Protein AF-A0AAW1MCI2-F1 (afdb_monomer_lite)

Foldseek 3Di:
DVVVVVVVVVVVVPDDDQCADAQDWDDDQNWIWGQHPSNDIDIDDDPHDPVQQPQADQQDWDDDQPKIWGAHPVSRDIDIDDDDHDD

Radius of gyration: 23.66 Å; chains: 1; bounding box: 31×44×61 Å

Organism: Popillia japonica (NCBI:txid7064)

Secondary structure (DSSP, 8-state):
-HHHHHHHHHHHHSS---SS-TT-EEEETTEEEEE-TTS-EEE----PPPTT---PPTT-EEEETTEEEEE-TTSS-EEE--PPP--

Sequence (87 aa):
MFLTVFLVVVLIQYSSAAECTPGETKRIDCNNCSCTPTGIWACSRRTCPSKRAAKCTPGESYKVDCNTCVCGKDGETSACTLRVCAH

pLDDT: mean 85.36, std 12.58, range [52.72, 98.06]

InterPro domains:
  IPR008037 Pacifastin domain [PF05375] (19-53)
  IPR008037 Pacifastin domain [PF05375] (55-86)
  IPR008037 Pacifastin domain [PS51446] (17-51)
  IPR008037 Pacifastin domain [PS51446] (53-87)
  IPR016307 Protease inhibitor with pacifastin repeats [PIRSF001625] (3-86)
  IPR036201 Pacifastin domain superfamily [SSF57283] (18-50)
  IPR036201 Pacifastin domain superfamily [SSF57283] (55-86)

Structure (mmCIF, N/CA/C/O backbone):
data_AF-A0AAW1MCI2-F1
#
_entry.id   AF-A0AAW1MCI2-F1
#
loop_
_atom_site.group_PDB
_atom_site.id
_atom_site.type_symbol
_atom_site.label_atom_id
_atom_site.label_alt_id
_atom_site.label_comp_id
_atom_site.label_asym_id
_atom_site.label_entity_id
_atom_site.label_seq_id
_atom_site.pdbx_PDB_ins_code
_atom_site.Cartn_x
_atom_site.Cartn_y
_atom_site.Cartn_z
_atom_site.occupancy
_atom_site.B_iso_or_equiv
_atom_site.auth_seq_id
_atom_site.auth_comp_id
_a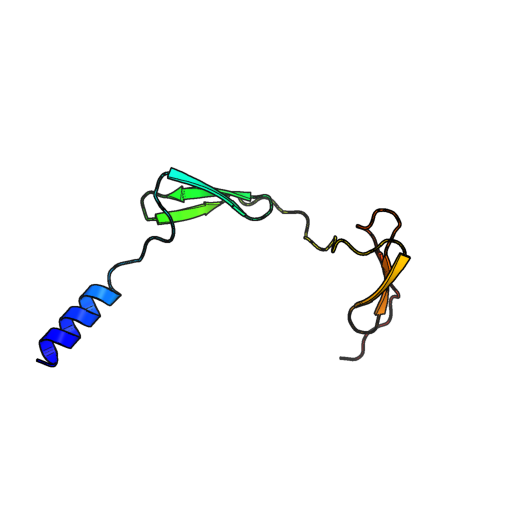tom_site.auth_asym_id
_atom_site.auth_atom_id
_atom_site.pdbx_PDB_model_num
ATOM 1 N N . MET A 1 1 ? -9.357 -34.031 36.742 1.00 60.62 1 MET A N 1
ATOM 2 C CA . MET A 1 1 ? -8.279 -33.198 36.163 1.00 60.62 1 MET A CA 1
ATOM 3 C C . MET A 1 1 ? -8.496 -32.890 34.678 1.00 60.62 1 MET A C 1
ATOM 5 O O . MET A 1 1 ? -8.344 -31.743 34.300 1.00 60.62 1 MET A O 1
ATOM 9 N N . PHE A 1 2 ? -8.934 -33.840 33.839 1.00 67.31 2 PHE A N 1
ATOM 10 C CA . PHE A 1 2 ? -9.258 -33.559 32.424 1.00 67.31 2 PHE A CA 1
ATOM 11 C C . PHE A 1 2 ? -10.500 -32.667 32.218 1.00 67.31 2 PHE A C 1
ATOM 13 O O . PHE A 1 2 ? -10.472 -31.775 31.381 1.00 67.31 2 PHE A O 1
ATOM 20 N N . LEU A 1 3 ? -11.558 -32.842 33.024 1.00 66.88 3 LEU A N 1
ATOM 21 C CA . LEU A 1 3 ? -12.792 -32.044 32.923 1.00 66.88 3 LEU A CA 1
ATOM 22 C C . LEU A 1 3 ? -12.573 -30.562 33.279 1.00 66.88 3 LEU A C 1
ATOM 24 O O . LEU A 1 3 ? -13.098 -29.673 32.621 1.00 66.88 3 LEU A O 1
ATOM 28 N N . THR A 1 4 ? -11.744 -30.292 34.290 1.00 68.50 4 THR A N 1
ATOM 29 C CA . THR A 1 4 ? -11.378 -28.930 34.704 1.00 68.50 4 THR A CA 1
ATOM 30 C C . THR A 1 4 ? -10.495 -28.245 33.665 1.00 68.50 4 THR A C 1
ATOM 32 O O . THR A 1 4 ? -10.668 -27.061 33.418 1.00 68.50 4 THR A O 1
ATOM 35 N N . VAL A 1 5 ? -9.597 -28.987 33.005 1.00 71.88 5 VAL A N 1
ATOM 36 C CA . VAL A 1 5 ? -8.794 -28.472 31.883 1.00 71.88 5 VAL A CA 1
ATOM 37 C C . VAL A 1 5 ? -9.684 -28.155 30.681 1.00 71.88 5 VAL A C 1
ATOM 39 O O . VAL A 1 5 ? -9.531 -27.095 30.090 1.00 71.88 5 VAL A O 1
ATOM 42 N N . PHE A 1 6 ? -10.659 -29.010 30.362 1.00 74.06 6 PHE A N 1
ATOM 43 C CA . PHE A 1 6 ? -11.612 -28.760 29.278 1.00 74.06 6 PHE A CA 1
ATOM 44 C C . PHE A 1 6 ? -12.472 -27.517 29.551 1.00 74.06 6 PHE A C 1
ATOM 46 O O . PHE A 1 6 ? -12.625 -26.680 28.671 1.00 74.06 6 PHE A O 1
ATOM 53 N N . LEU A 1 7 ? -12.964 -27.343 30.784 1.00 73.06 7 LEU A N 1
ATOM 54 C CA . LEU A 1 7 ? -13.719 -26.151 31.186 1.00 73.06 7 LEU A CA 1
ATOM 55 C C . LEU A 1 7 ? -12.866 -24.881 31.141 1.00 73.06 7 LEU A C 1
ATOM 57 O O . LEU A 1 7 ? -13.334 -23.869 30.635 1.00 73.06 7 LEU A O 1
ATOM 61 N N . VAL A 1 8 ? -11.614 -24.929 31.606 1.00 73.69 8 VAL A N 1
ATOM 62 C CA . VAL A 1 8 ? -10.697 -23.787 31.489 1.00 73.69 8 VAL A CA 1
ATOM 63 C C . VAL A 1 8 ? -10.466 -23.458 30.019 1.00 73.69 8 VAL A C 1
ATOM 65 O O . VAL A 1 8 ? -10.716 -22.323 29.645 1.00 73.69 8 VAL A O 1
ATOM 68 N N . VAL A 1 9 ? -10.104 -24.434 29.176 1.00 72.88 9 VAL A N 1
ATOM 69 C CA . VAL A 1 9 ? -9.910 -24.248 27.724 1.00 72.88 9 VAL A CA 1
ATOM 70 C C . VAL A 1 9 ? -11.151 -23.653 27.057 1.00 72.88 9 VAL A C 1
ATOM 72 O O . VAL A 1 9 ? -11.026 -22.717 26.276 1.00 72.88 9 VAL A O 1
ATOM 75 N N . VAL A 1 10 ? -12.351 -24.119 27.406 1.00 73.00 10 VAL A N 1
ATOM 76 C CA . VAL A 1 10 ? -13.606 -23.544 26.906 1.00 73.00 10 VAL A CA 1
ATOM 77 C C . VAL A 1 10 ? -13.771 -22.090 27.372 1.00 73.00 10 VAL A C 1
ATOM 79 O O . VAL A 1 10 ? -14.096 -21.241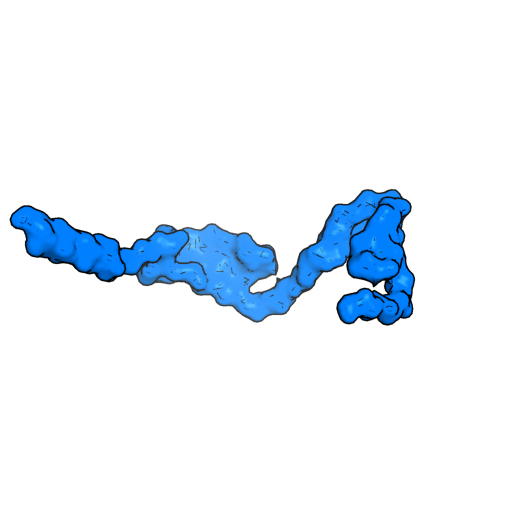 26.555 1.00 73.00 10 VAL A O 1
ATOM 82 N N . LEU A 1 11 ? -13.472 -21.746 28.627 1.00 67.12 11 LEU A N 1
ATOM 83 C CA . LEU A 1 11 ? -13.567 -20.361 29.114 1.00 67.12 11 LEU A CA 1
ATOM 84 C C . LEU A 1 11 ? -12.554 -19.409 28.445 1.00 67.12 11 LEU A C 1
ATOM 86 O O . LEU A 1 11 ? -12.927 -18.292 28.092 1.00 67.12 11 LEU A O 1
ATOM 90 N N . ILE A 1 12 ? -11.304 -19.838 28.218 1.00 68.94 12 ILE A N 1
ATOM 91 C CA . ILE A 1 12 ? -10.287 -19.027 27.505 1.00 68.94 12 ILE A CA 1
ATOM 92 C C . ILE A 1 12 ? -10.537 -18.929 25.994 1.00 68.94 12 ILE A C 1
ATOM 94 O O . ILE A 1 12 ? -10.100 -17.964 25.377 1.00 68.94 12 ILE A O 1
ATOM 98 N N . GLN A 1 13 ? -11.243 -19.881 25.376 1.00 63.59 13 GLN A N 1
ATOM 99 C CA . GLN A 1 13 ? -11.626 -19.791 23.956 1.00 63.59 13 GLN A CA 1
ATOM 100 C C . GLN A 1 13 ? -12.806 -18.826 23.721 1.00 63.59 13 GLN A C 1
ATOM 102 O O . GLN A 1 13 ? -13.016 -18.385 22.595 1.00 63.59 13 GLN A O 1
ATOM 107 N N . TYR A 1 14 ? -13.575 -18.493 24.766 1.00 63.84 14 TYR A N 1
ATOM 108 C CA . TYR A 1 14 ? -14.758 -17.622 24.687 1.00 63.84 14 TYR A CA 1
ATOM 109 C C . TYR A 1 14 ? -14.469 -16.135 24.932 1.00 63.84 14 TYR A C 1
ATOM 111 O O . TYR A 1 14 ? -15.344 -15.297 24.712 1.00 63.84 14 TYR A O 1
ATOM 119 N N . SER A 1 15 ? -13.263 -15.772 25.372 1.00 64.75 15 SER A N 1
ATOM 120 C CA . SER A 1 15 ? -12.871 -14.367 25.476 1.00 64.75 15 SER A CA 1
ATOM 121 C C . SER A 1 15 ? -12.454 -13.848 24.101 1.00 64.75 15 SER A C 1
ATOM 123 O O . SER A 1 15 ? -11.390 -14.211 23.600 1.00 64.75 15 SER A O 1
ATOM 125 N N . SER A 1 16 ? -13.274 -12.993 23.484 1.00 69.69 16 SER A N 1
ATOM 126 C CA . SER A 1 16 ? -12.886 -12.272 22.270 1.00 69.69 16 SER A CA 1
ATOM 127 C C . SER A 1 16 ? -11.702 -11.364 22.597 1.00 69.69 16 SER A C 1
ATOM 129 O O . SER A 1 16 ? -11.859 -10.363 23.301 1.00 69.69 16 SER A O 1
ATOM 131 N N . ALA A 1 17 ? -10.512 -11.729 22.126 1.00 75.69 17 ALA A N 1
ATOM 132 C CA . ALA A 1 17 ? -9.344 -10.876 22.256 1.00 75.69 17 ALA A CA 1
ATOM 133 C C . ALA A 1 17 ? -9.601 -9.568 21.495 1.00 75.69 17 ALA A C 1
ATOM 135 O O . ALA A 1 17 ? -9.903 -9.591 20.303 1.00 75.69 17 ALA A O 1
ATOM 136 N N . ALA A 1 18 ? -9.507 -8.438 22.193 1.00 85.94 18 ALA A N 1
ATOM 137 C CA . ALA A 1 18 ? -9.551 -7.130 21.558 1.00 85.94 18 ALA A CA 1
ATOM 138 C C . ALA A 1 18 ? -8.335 -6.968 20.629 1.00 85.94 18 ALA A C 1
ATOM 140 O O . ALA A 1 18 ? -7.207 -7.262 21.021 1.00 85.94 18 ALA A O 1
ATOM 141 N N . GLU A 1 19 ? -8.554 -6.479 19.408 1.00 92.75 19 GLU A N 1
ATOM 142 C CA . GLU A 1 19 ? -7.486 -6.203 18.436 1.00 92.75 19 GLU A CA 1
ATOM 143 C C . GLU A 1 19 ? -6.777 -4.866 18.701 1.00 92.75 19 GLU A C 1
ATOM 145 O O . GLU A 1 19 ? -5.731 -4.582 18.109 1.00 92.75 19 GLU A O 1
ATOM 150 N N . CYS A 1 20 ? -7.384 -4.003 19.518 1.00 94.75 20 CYS A N 1
ATOM 151 C CA . CYS A 1 20 ? -6.910 -2.658 19.821 1.00 94.75 20 CYS A CA 1
ATOM 152 C C . CYS A 1 20 ? -7.466 -2.117 21.136 1.00 94.75 20 CYS A C 1
ATOM 154 O O . CYS A 1 20 ? -8.465 -2.621 21.658 1.00 94.75 20 CYS A O 1
ATOM 156 N N . THR A 1 21 ? -6.843 -1.050 21.638 1.00 95.88 21 THR A N 1
ATOM 157 C CA . THR A 1 21 ? -7.318 -0.339 22.830 1.00 95.88 21 THR A CA 1
ATOM 158 C C . THR A 1 21 ? -8.370 0.703 22.433 1.00 95.88 21 THR A C 1
ATOM 160 O O . THR A 1 21 ? -8.095 1.527 21.554 1.00 95.88 21 THR A O 1
ATOM 163 N N . PRO A 1 22 ? -9.567 0.732 23.058 1.00 96.38 22 PRO A N 1
ATOM 164 C CA . PRO A 1 22 ? -10.595 1.723 22.747 1.00 96.38 22 PRO A CA 1
ATOM 165 C C . PRO A 1 22 ? -10.064 3.161 22.768 1.00 96.38 22 PRO A C 1
ATOM 167 O O . PRO A 1 22 ? -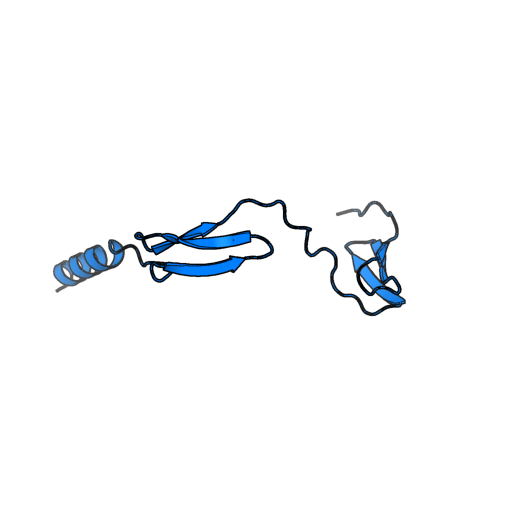9.394 3.576 23.712 1.00 96.38 22 PRO A O 1
ATOM 170 N N . GLY A 1 23 ? -10.379 3.925 21.720 1.00 92.94 23 GLY A N 1
ATOM 171 C CA . GLY A 1 23 ? -9.893 5.298 21.542 1.00 92.94 23 GLY A CA 1
ATOM 172 C C . GLY A 1 23 ? -8.565 5.426 20.788 1.00 92.94 23 GLY A C 1
ATOM 173 O O . GLY A 1 23 ? -8.236 6.529 20.349 1.00 92.94 23 GLY A O 1
ATOM 174 N N . GLU A 1 24 ? -7.829 4.333 20.554 1.00 97.81 24 GLU A N 1
ATOM 175 C CA . GLU A 1 24 ? -6.668 4.366 19.663 1.00 97.81 24 GLU A CA 1
ATOM 176 C C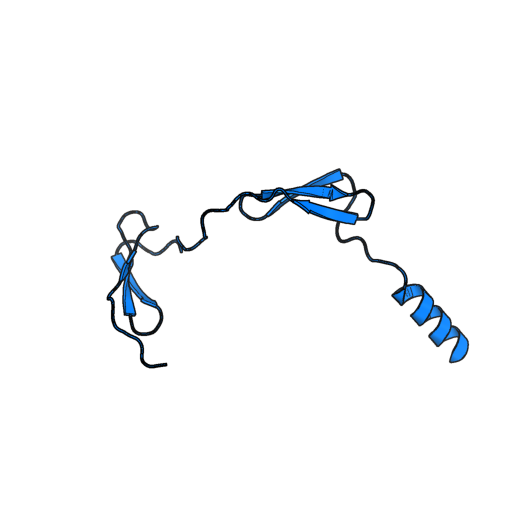 . GLU A 1 24 ? -7.067 4.761 18.241 1.00 97.81 24 GLU A C 1
ATOM 178 O O . GLU A 1 24 ? -8.151 4.434 17.742 1.00 97.81 24 GLU A O 1
ATOM 183 N N . THR A 1 25 ? -6.144 5.430 17.555 1.00 97.44 25 THR A N 1
ATOM 184 C CA . THR A 1 25 ? -6.291 5.772 16.144 1.00 97.44 25 THR A CA 1
ATOM 185 C C . THR A 1 25 ? -5.067 5.325 15.368 1.00 97.44 25 THR A C 1
ATOM 187 O O . THR A 1 25 ? -3.945 5.330 15.872 1.00 97.44 25 THR A O 1
ATOM 190 N N . LYS A 1 26 ? -5.285 4.917 14.121 1.00 97.12 26 LYS A N 1
ATOM 191 C CA . LYS A 1 26 ? -4.208 4.599 13.185 1.00 97.12 26 LYS A CA 1
ATOM 192 C C . LYS A 1 26 ? -4.641 4.890 11.761 1.00 97.12 26 LYS A C 1
ATOM 194 O O . LYS A 1 26 ? -5.823 5.090 11.476 1.00 97.12 26 LYS A O 1
ATOM 199 N N . ARG A 1 27 ? -3.674 4.858 10.853 1.00 94.25 27 ARG A N 1
ATOM 200 C CA . ARG A 1 27 ? -3.919 4.971 9.420 1.00 94.25 27 ARG A CA 1
ATOM 201 C C . ARG A 1 27 ? -3.518 3.668 8.733 1.00 94.25 27 ARG A C 1
ATOM 203 O O . ARG A 1 27 ? -2.360 3.271 8.813 1.00 94.25 27 ARG A O 1
ATOM 210 N N . ILE A 1 28 ? -4.477 3.007 8.084 1.00 89.75 28 ILE A N 1
ATOM 211 C CA . ILE A 1 28 ? -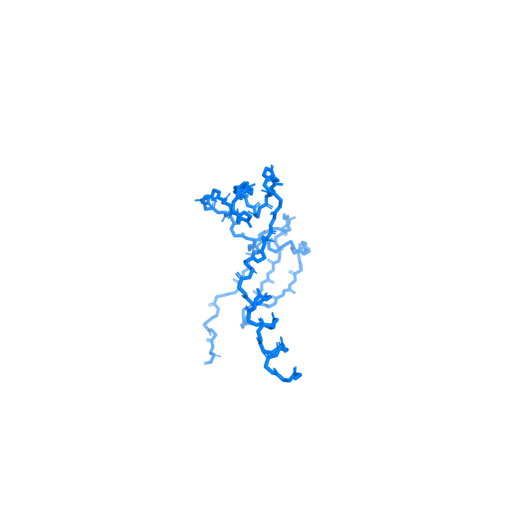4.232 1.856 7.203 1.00 89.75 28 ILE A CA 1
ATOM 212 C C . ILE A 1 28 ? -4.370 2.364 5.772 1.00 89.75 28 ILE A C 1
ATOM 214 O O . ILE A 1 28 ? -5.437 2.825 5.364 1.00 89.75 28 ILE A O 1
ATOM 218 N N . ASP A 1 29 ? -3.269 2.322 5.025 1.00 87.88 29 ASP A N 1
ATOM 219 C CA . ASP A 1 29 ? -3.149 2.955 3.712 1.00 87.88 29 ASP A CA 1
ATOM 220 C C . ASP A 1 29 ? -3.562 4.440 3.750 1.00 87.88 29 ASP A C 1
ATOM 222 O O . ASP A 1 29 ? -2.921 5.273 4.397 1.00 87.88 29 ASP A O 1
ATOM 226 N N . CYS A 1 30 ? -4.635 4.809 3.056 1.00 90.88 30 CYS A N 1
ATOM 227 C CA . CYS A 1 30 ? -5.184 6.162 3.068 1.00 90.88 30 CYS A CA 1
ATOM 228 C C . CYS A 1 30 ? -6.368 6.336 4.032 1.00 90.88 30 CYS A C 1
ATOM 230 O O . CYS A 1 30 ? -6.866 7.451 4.185 1.00 90.88 30 CYS A O 1
ATOM 232 N N . ASN A 1 31 ? -6.821 5.257 4.669 1.00 95.19 31 ASN A N 1
ATOM 233 C CA . ASN A 1 31 ? -7.992 5.257 5.527 1.00 95.19 31 ASN A CA 1
ATOM 234 C C . ASN A 1 31 ? -7.605 5.528 6.977 1.00 95.19 31 ASN A C 1
ATOM 236 O O . ASN A 1 31 ? -6.726 4.878 7.543 1.00 95.19 31 ASN A O 1
ATOM 240 N N . ASN A 1 32 ? -8.308 6.476 7.590 1.00 97.44 32 ASN A N 1
ATOM 241 C CA . ASN A 1 32 ? -8.234 6.698 9.028 1.00 97.44 32 ASN A CA 1
ATOM 242 C C . ASN A 1 32 ? -9.118 5.675 9.739 1.00 97.44 32 ASN A C 1
ATOM 244 O O . ASN A 1 32 ? -10.249 5.433 9.300 1.00 97.44 32 ASN A O 1
ATOM 248 N N . CYS A 1 33 ? -8.587 5.107 10.816 1.00 98.06 33 CYS A N 1
ATOM 249 C CA . CYS A 1 33 ? -9.223 4.091 11.635 1.00 98.06 33 CYS A CA 1
ATOM 250 C C . CYS A 1 33 ? -9.238 4.513 13.104 1.00 98.06 33 CYS A C 1
ATOM 252 O O . CYS A 1 33 ? -8.263 5.085 13.595 1.00 98.06 33 CYS A O 1
ATOM 254 N N . SER A 1 34 ? -10.313 4.166 13.805 1.00 97.94 34 SER A N 1
ATOM 255 C CA . SER A 1 34 ? -10.461 4.337 15.251 1.00 97.94 34 SER A CA 1
ATOM 256 C C . SER A 1 34 ? -10.894 3.027 15.898 1.00 97.94 34 SER A C 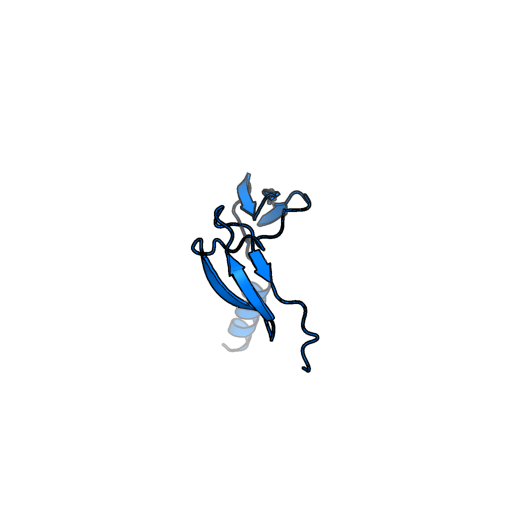1
ATOM 258 O O . SER A 1 34 ? -11.731 2.311 15.340 1.00 97.94 34 SER A O 1
ATOM 260 N N . CYS A 1 35 ? -10.344 2.724 17.069 1.00 97.81 35 CYS A N 1
ATOM 261 C CA . CYS A 1 35 ? -10.718 1.539 17.824 1.00 97.81 35 CYS A CA 1
ATOM 262 C C . CYS A 1 35 ? -12.071 1.738 18.517 1.00 97.81 35 CYS A C 1
ATOM 264 O O . CYS A 1 35 ? -12.269 2.712 19.250 1.00 97.81 35 CYS A O 1
ATOM 266 N N . THR A 1 36 ? -13.006 0.818 18.283 1.00 96.00 36 THR A N 1
ATOM 267 C CA . THR A 1 36 ? -14.328 0.829 18.915 1.00 96.00 36 THR A CA 1
ATOM 268 C C . THR A 1 36 ? -14.249 0.402 20.387 1.00 96.00 36 THR A C 1
ATOM 270 O O . THR A 1 36 ? -13.278 -0.234 20.799 1.00 96.00 36 THR A O 1
ATOM 273 N N . PRO A 1 37 ? -15.296 0.657 21.195 1.00 95.44 37 PRO A N 1
ATOM 274 C CA . PRO A 1 37 ? -15.374 0.146 22.569 1.00 95.44 37 PRO A CA 1
ATOM 275 C C . PRO A 1 37 ? -15.299 -1.384 22.682 1.00 95.44 37 PRO A C 1
ATOM 277 O O . PRO A 1 37 ? -14.953 -1.902 23.736 1.00 95.44 37 PRO A O 1
ATOM 280 N N . THR A 1 38 ? -15.610 -2.108 21.602 1.00 93.56 38 THR A N 1
ATOM 281 C CA . THR A 1 38 ? -15.522 -3.575 21.530 1.00 93.56 38 THR A CA 1
ATOM 282 C C . THR A 1 38 ? -14.134 -4.079 21.124 1.00 93.56 38 THR A C 1
ATOM 284 O O . THR A 1 38 ? -13.969 -5.280 20.942 1.00 93.56 38 THR A O 1
ATOM 287 N N . GLY A 1 39 ? -13.149 -3.192 20.937 1.00 93.38 39 GLY A N 1
ATOM 288 C CA . GLY A 1 39 ? -11.785 -3.576 20.569 1.00 93.38 39 GLY A CA 1
ATOM 289 C C . GLY A 1 39 ? -11.610 -3.952 19.097 1.00 93.38 39 GLY A C 1
ATOM 290 O O . GLY A 1 39 ? -10.761 -4.782 18.789 1.00 93.38 39 GLY A O 1
ATOM 291 N N . ILE A 1 40 ? -12.419 -3.384 18.193 1.00 95.06 40 ILE A N 1
ATOM 292 C CA . ILE A 1 40 ? -12.361 -3.645 16.745 1.00 95.06 40 ILE A CA 1
ATOM 293 C C . ILE A 1 40 ? -12.010 -2.351 16.003 1.00 95.06 40 ILE A C 1
ATOM 295 O O . ILE A 1 40 ? -12.464 -1.264 16.361 1.00 95.06 40 ILE A O 1
ATOM 299 N N . TRP A 1 41 ? -11.227 -2.449 14.929 1.00 97.19 41 TRP A N 1
ATOM 300 C CA . TRP A 1 41 ? -10.906 -1.302 14.083 1.00 97.19 41 TRP A CA 1
ATOM 301 C C . TRP A 1 41 ? -12.069 -0.908 13.167 1.00 97.19 41 TRP A C 1
ATOM 303 O O . TRP A 1 41 ? -12.426 -1.634 12.240 1.00 97.19 41 TRP A O 1
ATOM 313 N N . ALA A 1 42 ? -12.603 0.298 13.358 1.00 96.31 42 ALA A N 1
ATOM 314 C CA . ALA A 1 42 ? -13.525 0.927 12.419 1.00 96.31 42 ALA A CA 1
ATOM 315 C C . ALA A 1 42 ? -12.761 1.914 11.527 1.00 96.31 42 ALA A C 1
ATOM 317 O O . ALA A 1 42 ? -12.251 2.926 12.006 1.00 96.31 42 ALA A O 1
ATOM 318 N N . CYS A 1 43 ? -12.674 1.621 10.228 1.00 97.50 43 CYS A N 1
ATOM 319 C CA . CYS A 1 43 ? -11.953 2.439 9.253 1.00 97.50 43 CYS A CA 1
ATOM 320 C C . CYS A 1 43 ? -12.899 3.135 8.269 1.00 97.50 43 CYS A C 1
ATOM 322 O O . CYS A 1 43 ? -13.913 2.578 7.845 1.00 97.50 43 CYS A O 1
ATOM 324 N N . SER A 1 44 ? -12.514 4.338 7.838 1.00 96.31 44 SER A N 1
ATOM 325 C CA . SER A 1 44 ? -13.092 4.966 6.642 1.00 96.31 44 SER A CA 1
ATOM 326 C C . SER A 1 44 ? -12.876 4.090 5.396 1.00 96.31 44 SER A C 1
ATOM 328 O O . SER A 1 44 ? -11.962 3.271 5.353 1.00 96.31 44 SER A O 1
ATOM 330 N N . ARG A 1 45 ? -13.736 4.242 4.381 1.00 93.75 45 ARG A N 1
ATOM 331 C CA . ARG A 1 45 ? -13.703 3.451 3.136 1.00 93.75 45 ARG A CA 1
ATOM 332 C C . ARG A 1 45 ? -13.402 4.327 1.922 1.00 93.75 45 ARG A C 1
ATOM 334 O O . ARG A 1 45 ? -14.188 4.406 0.984 1.00 93.75 45 ARG A O 1
ATOM 341 N N . ARG A 1 46 ? -12.283 5.045 1.961 1.00 90.69 46 ARG A N 1
ATOM 342 C CA . ARG A 1 46 ? -11.780 5.793 0.806 1.00 90.69 46 ARG A CA 1
ATOM 343 C C . ARG A 1 46 ? -11.166 4.807 -0.183 1.00 90.69 46 ARG A C 1
ATOM 345 O O . ARG A 1 46 ? -10.457 3.881 0.218 1.00 90.69 46 ARG A O 1
ATOM 352 N N . THR A 1 47 ? -11.401 5.033 -1.472 1.00 88.62 47 THR A N 1
ATOM 353 C CA . THR A 1 47 ? -10.653 4.361 -2.538 1.00 88.62 47 THR A CA 1
ATOM 354 C C . THR A 1 47 ? -9.211 4.843 -2.469 1.00 88.62 47 THR A C 1
ATOM 356 O O . THR A 1 47 ? -8.911 5.975 -2.848 1.00 88.62 47 THR A O 1
ATOM 359 N N . CYS A 1 48 ? -8.324 4.015 -1.924 1.00 84.25 48 CYS A N 1
ATOM 360 C CA . CYS A 1 48 ? -6.917 4.367 -1.843 1.00 84.25 48 CYS A CA 1
ATOM 361 C C . CYS A 1 48 ? -6.255 4.187 -3.211 1.00 84.25 48 CYS A C 1
ATOM 363 O O . CYS A 1 48 ? -6.515 3.180 -3.877 1.00 84.25 48 CYS A O 1
ATOM 365 N N . PRO A 1 49 ? -5.389 5.127 -3.638 1.00 78.12 49 PRO A N 1
ATOM 366 C CA . PRO A 1 49 ? -4.562 4.903 -4.813 1.00 78.12 49 PRO A CA 1
ATOM 367 C C . PRO A 1 49 ? -3.763 3.619 -4.583 1.00 78.12 49 PRO A C 1
ATOM 369 O O . PRO A 1 49 ? -3.142 3.447 -3.531 1.00 78.12 49 PRO A O 1
ATOM 372 N N . SER A 1 50 ? -3.840 2.679 -5.529 1.00 63.78 50 SER A N 1
ATOM 373 C CA . SER A 1 50 ? -3.123 1.414 -5.389 1.00 63.78 50 SER A CA 1
ATOM 374 C C . SER A 1 50 ? -1.632 1.712 -5.247 1.00 63.78 50 SER A C 1
ATOM 376 O O . SER A 1 50 ? -1.096 2.515 -6.015 1.00 63.78 50 SER A O 1
ATOM 378 N N . LYS A 1 51 ? -0.941 1.036 -4.324 1.00 55.47 51 LYS A N 1
ATOM 379 C CA . LYS A 1 51 ? 0.530 1.037 -4.235 1.00 55.47 51 LYS A CA 1
ATOM 380 C C . LYS A 1 51 ? 1.186 0.329 -5.439 1.00 55.47 51 LYS A C 1
ATOM 382 O O . LYS A 1 51 ? 2.158 -0.394 -5.274 1.00 55.47 51 LYS A O 1
ATOM 387 N N . ARG A 1 52 ? 0.643 0.483 -6.652 1.00 52.72 52 ARG A N 1
ATOM 388 C CA . ARG A 1 52 ? 1.304 0.101 -7.907 1.00 52.72 52 ARG A CA 1
ATOM 389 C C . ARG A 1 52 ? 2.277 1.168 -8.406 1.00 52.72 52 ARG A C 1
ATOM 391 O O . ARG A 1 52 ? 2.889 0.964 -9.442 1.00 52.72 52 ARG A O 1
ATOM 398 N N . ALA A 1 53 ? 2.489 2.242 -7.651 1.00 54.00 53 ALA A N 1
ATOM 399 C CA . ALA A 1 53 ? 3.786 2.901 -7.649 1.00 54.00 53 ALA A CA 1
ATOM 400 C C . ALA A 1 53 ? 4.703 2.081 -6.729 1.00 54.00 53 ALA A C 1
ATOM 402 O O . ALA A 1 53 ? 4.962 2.457 -5.584 1.00 54.00 53 ALA A O 1
ATOM 403 N N . ALA A 1 54 ? 5.135 0.901 -7.185 1.00 56.09 54 ALA A N 1
ATOM 404 C CA . ALA A 1 54 ? 6.374 0.374 -6.638 1.00 56.09 54 ALA A CA 1
ATOM 405 C C . ALA A 1 54 ? 7.406 1.460 -6.929 1.00 56.09 54 ALA A C 1
ATOM 407 O O . ALA A 1 54 ? 7.587 1.810 -8.094 1.00 56.09 54 ALA A O 1
ATOM 408 N N . LYS A 1 55 ? 8.009 2.042 -5.886 1.00 68.31 55 LYS A N 1
ATOM 409 C CA . LYS A 1 55 ? 9.153 2.916 -6.109 1.00 68.31 55 LYS A CA 1
ATOM 410 C C . LYS A 1 55 ? 10.210 2.068 -6.799 1.00 68.31 55 LYS A C 1
ATOM 412 O O . LYS A 1 55 ? 10.760 1.165 -6.175 1.00 68.31 55 LYS A O 1
ATOM 417 N N . CYS A 1 56 ? 10.402 2.297 -8.086 1.00 83.81 56 CYS A N 1
ATOM 418 C CA . CYS A 1 56 ? 11.418 1.639 -8.886 1.00 83.81 56 CYS A CA 1
ATOM 419 C C . CYS A 1 56 ? 12.604 2.588 -9.031 1.00 83.81 56 CYS A C 1
ATOM 421 O O . CYS A 1 56 ? 12.465 3.806 -8.879 1.00 83.81 56 CYS A O 1
ATOM 423 N N . THR A 1 57 ? 13.792 2.049 -9.288 1.00 90.00 57 THR A N 1
ATOM 424 C CA . THR A 1 57 ? 14.954 2.903 -9.530 1.00 90.00 57 THR A CA 1
ATOM 425 C C . THR A 1 57 ? 14.807 3.530 -10.918 1.00 90.00 57 THR A C 1
ATOM 427 O O . THR A 1 57 ? 14.601 2.790 -11.878 1.00 90.00 57 THR A O 1
ATOM 430 N N . PRO A 1 58 ? 14.894 4.863 -11.087 1.00 93.75 58 PRO A N 1
ATOM 431 C CA . PRO A 1 58 ? 14.764 5.485 -12.403 1.00 93.75 58 PRO A CA 1
ATOM 432 C C . PRO A 1 58 ? 15.662 4.834 -13.465 1.00 93.75 58 PRO A C 1
ATOM 434 O O . PRO A 1 58 ? 16.874 4.729 -13.283 1.00 93.75 58 PRO A O 1
ATOM 437 N N . GLY A 1 59 ? 15.064 4.392 -14.576 1.00 91.38 59 GLY A N 1
ATOM 438 C CA . GLY A 1 59 ? 15.757 3.675 -15.655 1.00 91.38 59 GLY A CA 1
ATOM 439 C C . GLY A 1 59 ? 15.974 2.172 -15.427 1.00 91.38 59 GLY A C 1
ATOM 440 O O . GLY A 1 59 ? 16.428 1.480 -16.338 1.00 91.38 59 GLY A O 1
ATOM 441 N N . GLU A 1 60 ? 15.629 1.639 -14.256 1.00 94.19 60 GLU A N 1
ATOM 442 C CA . GLU A 1 60 ? 15.686 0.205 -13.971 1.00 94.19 60 GLU A CA 1
ATOM 443 C C . GLU A 1 60 ? 14.719 -0.576 -14.859 1.00 94.19 60 GLU A C 1
ATOM 445 O O . GLU A 1 60 ? 13.578 -0.164 -15.084 1.00 94.19 60 GLU A O 1
ATOM 450 N N . SER A 1 61 ? 15.183 -1.727 -15.346 1.00 94.00 61 SER A N 1
ATOM 451 C CA . SER A 1 61 ? 14.375 -2.673 -16.110 1.00 94.00 61 SER A CA 1
ATOM 452 C C . SER A 1 61 ? 14.057 -3.899 -15.264 1.00 94.00 61 SER A C 1
ATOM 454 O O . SER A 1 61 ? 14.960 -4.519 -14.708 1.00 94.00 61 SER A O 1
ATOM 456 N N . TYR A 1 62 ? 12.787 -4.283 -15.208 1.00 92.00 62 TYR A N 1
ATOM 457 C CA . TYR A 1 62 ? 12.312 -5.443 -14.452 1.00 92.00 62 TYR A CA 1
ATOM 458 C C . TYR A 1 62 ? 11.207 -6.175 -15.219 1.00 92.00 62 TYR A C 1
ATOM 460 O O . TYR A 1 62 ? 10.698 -5.679 -16.226 1.00 92.00 62 TYR A O 1
ATOM 468 N N . LYS A 1 63 ? 10.846 -7.384 -14.776 1.00 91.81 63 LYS A N 1
ATOM 469 C CA . LYS A 1 63 ? 9.765 -8.167 -15.387 1.00 91.81 63 LYS A CA 1
ATOM 470 C C . LYS A 1 63 ? 8.515 -8.172 -14.516 1.00 91.81 63 LYS A C 1
ATOM 472 O O . LYS A 1 63 ? 8.604 -8.379 -13.310 1.00 91.81 63 LYS A O 1
ATOM 477 N N . VAL A 1 64 ? 7.365 -7.991 -15.156 1.00 87.31 64 VAL A N 1
ATOM 478 C CA . VAL A 1 64 ? 6.036 -8.248 -14.592 1.00 87.31 64 VAL A CA 1
ATOM 479 C C . VAL A 1 64 ? 5.408 -9.319 -15.469 1.00 87.31 64 VAL A C 1
ATOM 481 O O . VAL A 1 64 ? 5.159 -9.087 -16.653 1.00 87.31 64 VAL A O 1
ATOM 484 N N . ASP A 1 65 ? 5.237 -10.516 -14.914 1.00 90.00 65 ASP A N 1
ATOM 485 C CA . ASP A 1 65 ? 4.911 -11.721 -15.678 1.00 90.00 65 ASP A CA 1
ATOM 486 C C . ASP A 1 65 ? 5.908 -11.929 -16.840 1.00 90.00 65 ASP A C 1
ATOM 488 O O . ASP A 1 65 ? 7.126 -11.962 -16.643 1.00 90.00 65 ASP A O 1
ATOM 492 N N . CYS A 1 66 ? 5.415 -12.050 -18.073 1.00 93.81 66 CYS A N 1
ATOM 493 C CA . CYS A 1 66 ? 6.237 -12.161 -19.276 1.00 93.81 66 CYS A CA 1
ATOM 494 C C . CYS A 1 66 ? 6.645 -10.804 -19.881 1.00 93.81 66 CYS A C 1
ATOM 496 O O . CYS A 1 66 ? 7.387 -10.770 -20.868 1.00 93.81 66 CYS A O 1
ATOM 498 N N . ASN A 1 67 ? 6.151 -9.694 -19.328 1.00 94.00 67 ASN A N 1
ATOM 499 C CA . ASN A 1 67 ? 6.370 -8.355 -19.854 1.00 94.00 67 ASN A CA 1
ATOM 500 C C . ASN A 1 67 ? 7.590 -7.691 -19.226 1.00 94.00 67 ASN A C 1
ATOM 502 O O . ASN A 1 67 ? 7.836 -7.809 -18.029 1.00 94.00 67 ASN A O 1
ATOM 506 N N . THR A 1 68 ? 8.349 -6.968 -20.047 1.00 94.56 68 THR A N 1
ATOM 507 C CA . THR A 1 68 ? 9.481 -6.160 -19.585 1.00 94.56 68 THR A CA 1
ATOM 508 C C . THR A 1 68 ? 9.004 -4.738 -19.345 1.00 94.56 68 THR A C 1
ATOM 510 O O . THR A 1 68 ? 8.400 -4.138 -20.234 1.00 94.56 68 THR A O 1
ATOM 513 N N . CYS A 1 69 ? 9.300 -4.205 -18.166 1.00 94.75 69 CYS A N 1
ATOM 514 C CA . CYS A 1 69 ? 8.970 -2.855 -17.738 1.00 94.75 69 CYS A CA 1
ATOM 515 C C . CYS A 1 69 ? 10.240 -2.034 -17.519 1.00 94.75 69 CYS A C 1
ATOM 517 O O . CYS A 1 69 ? 11.243 -2.569 -17.050 1.00 94.75 69 CYS A O 1
ATOM 519 N N . VAL A 1 70 ? 10.177 -0.739 -17.828 1.00 94.88 70 VAL A N 1
ATOM 520 C CA . VAL A 1 70 ? 11.231 0.241 -17.541 1.00 94.88 70 VAL A CA 1
ATOM 521 C C . VAL A 1 70 ? 10.668 1.335 -16.647 1.00 94.88 70 VAL A C 1
ATOM 523 O O . VAL A 1 70 ? 9.611 1.899 -16.942 1.00 94.88 70 VAL A O 1
ATOM 526 N N . CYS A 1 71 ? 11.382 1.634 -15.566 1.00 93.88 71 CYS A N 1
ATOM 527 C CA . CYS A 1 71 ? 11.018 2.678 -14.621 1.00 93.88 71 CYS A CA 1
ATOM 528 C C . CYS A 1 71 ? 11.198 4.083 -15.215 1.00 93.88 71 CYS A C 1
ATOM 530 O O . CYS A 1 71 ? 12.244 4.409 -15.787 1.00 93.88 71 CYS A O 1
ATOM 532 N N . GLY A 1 72 ? 10.185 4.928 -15.037 1.00 89.19 72 GLY A N 1
ATOM 533 C CA . GLY A 1 72 ? 10.194 6.342 -15.382 1.00 89.19 72 GLY A CA 1
ATOM 534 C C . GLY A 1 72 ? 11.159 7.153 -14.516 1.00 89.19 72 GLY A C 1
ATOM 535 O O . GLY A 1 72 ? 11.672 6.701 -13.494 1.00 89.19 72 GLY A O 1
ATOM 536 N N . LYS A 1 73 ? 11.424 8.395 -14.932 1.00 92.25 73 LYS A N 1
ATOM 537 C CA . LYS A 1 73 ? 12.344 9.298 -14.214 1.00 92.25 73 LYS A CA 1
ATOM 538 C C . LYS A 1 73 ? 11.819 9.744 -12.847 1.00 92.25 73 LYS A C 1
ATOM 540 O O . LYS A 1 73 ? 12.608 10.176 -12.015 1.00 92.25 73 LYS A O 1
ATOM 545 N N . ASP A 1 74 ? 10.509 9.664 -12.643 1.00 86.06 74 ASP A N 1
ATOM 546 C CA . ASP A 1 74 ? 9.833 9.983 -11.384 1.00 86.06 74 ASP A CA 1
ATOM 547 C C . ASP A 1 74 ? 9.998 8.881 -10.322 1.00 86.06 74 ASP A C 1
ATOM 549 O O . ASP A 1 74 ? 9.720 9.124 -9.151 1.00 86.06 74 ASP A O 1
ATOM 553 N N . GLY A 1 75 ? 10.475 7.690 -10.708 1.00 86.31 75 GLY A N 1
ATOM 554 C CA . GLY A 1 75 ? 10.570 6.536 -9.816 1.00 86.31 75 GLY A CA 1
ATOM 555 C C . GLY A 1 75 ? 9.208 5.971 -9.409 1.00 86.31 75 GLY A C 1
ATOM 556 O O . GLY A 1 75 ? 9.143 5.193 -8.463 1.00 86.31 75 GLY A O 1
ATOM 557 N N . GLU A 1 76 ? 8.124 6.371 -10.078 1.00 82.12 76 GLU A N 1
ATOM 558 C CA . GLU A 1 76 ? 6.747 6.003 -9.726 1.00 82.12 76 GLU A CA 1
ATOM 559 C C . GLU A 1 76 ? 5.975 5.424 -10.914 1.00 82.12 76 GLU A C 1
ATOM 561 O O . GLU A 1 76 ? 5.136 4.538 -10.732 1.00 82.12 76 GLU A O 1
ATOM 566 N N . THR A 1 77 ? 6.259 5.891 -12.132 1.00 86.12 77 THR A N 1
ATOM 567 C CA . THR A 1 77 ? 5.653 5.375 -13.360 1.00 86.12 77 THR A CA 1
ATOM 568 C C . THR A 1 77 ? 6.554 4.344 -14.028 1.00 86.12 77 THR A C 1
ATOM 570 O O . THR A 1 77 ? 7.769 4.325 -13.848 1.00 86.12 77 THR A O 1
ATOM 573 N N . SER A 1 78 ? 5.963 3.447 -14.814 1.00 90.62 78 SER A N 1
ATOM 574 C CA . SER A 1 78 ? 6.712 2.490 -15.628 1.00 90.62 78 SER A CA 1
ATOM 575 C C . SER A 1 78 ? 6.042 2.283 -16.979 1.00 90.62 78 SER A C 1
ATOM 577 O O . SER A 1 78 ? 4.818 2.353 -17.105 1.00 90.62 78 SER A O 1
ATOM 579 N N . ALA A 1 79 ? 6.859 2.037 -17.998 1.00 92.75 79 ALA A N 1
ATOM 580 C CA . ALA A 1 79 ? 6.406 1.650 -19.326 1.00 92.75 79 ALA A CA 1
ATOM 581 C C . ALA A 1 79 ? 6.715 0.167 -19.536 1.00 92.75 79 ALA A C 1
ATOM 583 O O . ALA A 1 79 ? 7.874 -0.236 -19.445 1.00 92.75 79 ALA A O 1
ATOM 584 N N . CYS A 1 80 ? 5.691 -0.638 -19.814 1.00 94.56 80 CYS A N 1
ATOM 585 C CA . CYS A 1 80 ? 5.817 -2.084 -19.991 1.00 94.56 80 CYS A CA 1
ATOM 586 C C . CYS A 1 80 ? 5.491 -2.513 -21.423 1.00 94.56 80 CYS A C 1
ATOM 588 O O . CYS A 1 80 ? 4.655 -1.905 -22.093 1.00 94.56 80 CYS A O 1
ATOM 590 N N . THR A 1 81 ? 6.105 -3.605 -21.881 1.00 94.88 81 THR A N 1
ATOM 591 C CA . THR A 1 81 ? 5.630 -4.314 -23.076 1.00 94.88 81 THR A CA 1
ATOM 592 C C . THR A 1 81 ? 4.224 -4.876 -22.844 1.00 94.88 81 THR A C 1
ATOM 594 O O . THR A 1 81 ? 3.840 -5.131 -21.706 1.00 94.88 81 THR A O 1
ATOM 597 N N . LEU A 1 82 ? 3.467 -5.103 -23.922 1.00 92.88 82 LEU A N 1
ATOM 598 C CA . LEU A 1 82 ? 2.092 -5.625 -23.874 1.00 92.88 82 LEU A CA 1
ATOM 599 C C . LEU A 1 82 ? 1.986 -6.984 -24.579 1.00 92.88 82 LEU A C 1
ATOM 601 O O . LEU A 1 82 ? 1.247 -7.161 -25.544 1.00 92.88 82 LEU A O 1
ATOM 605 N N . ARG A 1 83 ? 2.784 -7.947 -24.126 1.00 94.25 83 ARG A N 1
ATOM 606 C CA . ARG A 1 83 ? 2.711 -9.344 -24.558 1.00 94.25 83 ARG A CA 1
ATOM 607 C C . ARG A 1 83 ? 1.580 -10.039 -23.807 1.00 94.25 83 ARG A C 1
ATOM 609 O O . ARG A 1 83 ? 1.445 -9.870 -22.594 1.00 94.25 83 ARG A O 1
ATOM 616 N N . VAL A 1 84 ? 0.808 -10.850 -24.527 1.00 93.75 84 VAL A N 1
ATOM 617 C CA . VAL A 1 84 ? -0.109 -11.816 -23.915 1.00 93.75 84 VAL A CA 1
ATOM 618 C C . VAL A 1 84 ? 0.742 -12.925 -23.312 1.00 93.75 84 VAL A C 1
ATOM 620 O O . VAL A 1 84 ? 1.472 -13.611 -24.029 1.00 93.75 84 VAL A O 1
ATOM 623 N N . CYS A 1 85 ? 0.692 -13.065 -21.993 1.00 93.12 85 CYS A N 1
ATOM 624 C CA . CYS A 1 85 ? 1.438 -14.096 -21.292 1.00 93.12 85 CYS A CA 1
ATOM 625 C C . CYS A 1 85 ? 0.672 -15.418 -21.372 1.00 93.12 85 CYS A C 1
ATOM 627 O O . CYS A 1 85 ? -0.485 -15.493 -20.964 1.00 93.12 85 CYS A O 1
ATOM 629 N N . ALA A 1 86 ? 1.311 -16.445 -21.933 1.00 86.69 86 ALA A N 1
ATOM 630 C CA . ALA A 1 86 ? 0.815 -17.812 -21.860 1.00 86.69 86 ALA A CA 1
ATOM 631 C C . ALA A 1 86 ? 1.116 -18.331 -20.450 1.00 86.69 86 ALA A C 1
ATOM 633 O O . ALA A 1 86 ? 2.278 -18.579 -20.122 1.00 86.69 86 ALA A O 1
ATOM 634 N N . HIS A 1 87 ? 0.084 -18.383 -19.615 1.00 74.69 87 HIS A N 1
ATOM 635 C CA . HIS A 1 87 ? 0.120 -18.990 -18.289 1.00 74.69 87 HIS A CA 1
ATOM 636 C C . HIS A 1 87 ? -0.397 -20.424 -18.360 1.00 74.69 87 HIS A C 1
ATOM 638 O O . HIS A 1 87 ? -1.299 -20.673 -19.195 1.00 74.69 87 HIS A O 1
#